Protein AF-A0AA41V8D0-F1 (afdb_monomer_lite)

Organism: Papaver nudicaule (NCBI:txid74823)

Structure (mmCIF, N/CA/C/O backbone):
data_AF-A0AA41V8D0-F1
#
_entry.id   AF-A0AA41V8D0-F1
#
loop_
_atom_site.group_PDB
_atom_site.id
_atom_site.type_symbol
_atom_site.label_atom_id
_atom_site.label_alt_id
_atom_site.label_comp_id
_atom_site.label_asym_id
_atom_site.label_entity_id
_atom_site.label_seq_id
_atom_site.pdbx_PDB_ins_code
_atom_site.Cartn_x
_atom_site.Cartn_y
_atom_site.Cartn_z
_atom_site.occupancy
_atom_site.B_iso_or_equiv
_atom_site.auth_seq_id
_atom_site.auth_comp_id
_atom_site.auth_asym_id
_atom_site.auth_atom_id
_atom_site.pdbx_PDB_model_num
ATOM 1 N N . MET A 1 1 ? 1.734 6.155 19.210 1.00 51.75 1 MET A N 1
ATOM 2 C CA . MET A 1 1 ? 1.236 4.990 18.444 1.00 51.75 1 MET A CA 1
ATOM 3 C C . MET A 1 1 ? 0.867 5.504 17.062 1.00 51.75 1 MET A C 1
ATOM 5 O O . MET A 1 1 ? 0.061 6.420 17.007 1.00 51.75 1 MET A O 1
ATOM 9 N N . ALA A 1 2 ? 1.500 5.028 15.986 1.00 63.31 2 ALA A N 1
ATOM 10 C CA . ALA A 1 2 ? 1.152 5.468 14.632 1.00 63.31 2 ALA A CA 1
ATOM 11 C C . ALA A 1 2 ? -0.219 4.897 14.230 1.00 63.31 2 ALA A C 1
ATOM 13 O O . ALA A 1 2 ? -0.470 3.702 14.410 1.00 63.31 2 ALA A O 1
ATOM 14 N N . SER A 1 3 ? -1.110 5.756 13.740 1.00 77.25 3 SER A N 1
ATOM 15 C CA . SER A 1 3 ? -2.442 5.371 13.261 1.00 77.25 3 SER A CA 1
ATOM 16 C C . SER A 1 3 ? -2.349 4.691 11.893 1.00 77.25 3 SER A C 1
ATOM 18 O O . SER A 1 3 ? -1.445 4.993 11.118 1.00 77.25 3 SER A O 1
ATOM 20 N N . ALA A 1 4 ? -3.310 3.821 11.557 1.00 75.19 4 ALA A N 1
ATOM 21 C CA . ALA A 1 4 ? -3.352 3.138 10.256 1.00 75.19 4 ALA A CA 1
ATOM 22 C C . ALA A 1 4 ? -3.280 4.116 9.068 1.00 75.19 4 ALA A C 1
ATOM 24 O O . ALA A 1 4 ? -2.586 3.842 8.101 1.00 75.19 4 ALA A O 1
ATOM 25 N N . GLN A 1 5 ? -3.924 5.283 9.175 1.00 79.00 5 GLN A N 1
ATOM 26 C CA . GLN A 1 5 ? -3.861 6.352 8.170 1.00 79.00 5 GLN A CA 1
ATOM 27 C C . GLN A 1 5 ? -2.436 6.845 7.898 1.00 79.00 5 GLN A C 1
ATOM 29 O O . GLN A 1 5 ? -2.089 7.083 6.749 1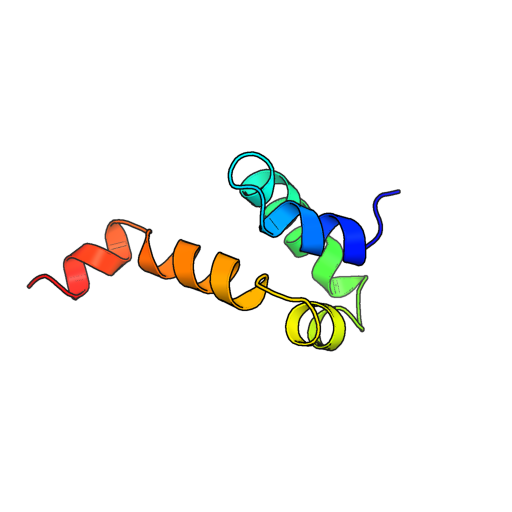.00 79.00 5 GLN A O 1
ATOM 34 N N . GLN A 1 6 ? -1.616 6.968 8.944 1.00 81.06 6 GLN A N 1
ATOM 35 C CA . GLN A 1 6 ? -0.247 7.460 8.824 1.00 81.06 6 GLN A CA 1
ATOM 36 C C . GLN A 1 6 ? 0.621 6.441 8.085 1.00 81.06 6 GLN A C 1
ATOM 38 O O . GLN A 1 6 ? 1.230 6.783 7.083 1.00 81.06 6 GLN A O 1
ATOM 43 N N . LEU A 1 7 ? 0.545 5.167 8.494 1.00 79.62 7 LEU A N 1
ATOM 44 C CA . LEU A 1 7 ? 1.226 4.060 7.810 1.00 79.62 7 LEU A CA 1
ATOM 45 C C . LEU A 1 7 ? 0.837 4.010 6.330 1.00 79.62 7 LEU A C 1
ATOM 47 O O . LEU A 1 7 ? 1.673 3.850 5.455 1.00 79.62 7 LEU A O 1
ATOM 51 N N . VAL A 1 8 ? -0.453 4.175 6.044 1.00 80.56 8 VAL A N 1
ATOM 52 C CA . VAL A 1 8 ? -1.010 4.164 4.691 1.00 80.56 8 VAL A CA 1
ATOM 53 C C . VAL A 1 8 ? -0.510 5.336 3.836 1.00 80.56 8 VAL A C 1
ATOM 55 O O . VAL A 1 8 ? -0.314 5.157 2.631 1.00 80.56 8 VAL A O 1
ATOM 58 N N . LEU A 1 9 ? -0.283 6.503 4.444 1.00 81.62 9 LEU A N 1
ATOM 59 C CA . LEU A 1 9 ? 0.320 7.670 3.801 1.00 81.62 9 LEU A CA 1
ATOM 60 C C . LEU A 1 9 ? 1.815 7.440 3.538 1.00 81.62 9 LEU A C 1
ATOM 62 O O . LEU A 1 9 ? 2.306 7.697 2.439 1.00 81.62 9 LEU A O 1
ATOM 66 N N . ASP A 1 10 ? 2.520 6.896 4.528 1.00 83.25 10 ASP A N 1
ATOM 67 C CA . ASP A 1 10 ? 3.958 6.643 4.474 1.00 83.25 10 ASP A CA 1
ATOM 68 C C . ASP A 1 10 ? 4.304 5.486 3.512 1.00 83.25 10 ASP A C 1
ATOM 70 O O . ASP A 1 10 ? 5.388 5.467 2.930 1.00 83.25 10 ASP A O 1
ATOM 74 N N . LEU A 1 11 ? 3.341 4.608 3.182 1.00 80.38 11 LEU A N 1
ATOM 75 C CA . LEU A 1 11 ? 3.460 3.637 2.082 1.00 80.38 11 LEU A CA 1
ATOM 76 C C . LEU A 1 11 ? 3.711 4.296 0.714 1.00 80.38 11 LEU A C 1
ATOM 78 O O . LEU A 1 11 ? 4.284 3.658 -0.177 1.00 80.38 11 LEU A O 1
ATOM 82 N N . CYS A 1 12 ? 3.320 5.557 0.516 1.00 78.44 12 CYS A N 1
ATOM 83 C CA . CYS A 1 12 ? 3.662 6.295 -0.700 1.00 78.44 12 CYS A CA 1
ATOM 84 C C . CYS A 1 12 ? 5.156 6.646 -0.756 1.00 78.44 12 CYS A C 1
ATOM 86 O O . CYS A 1 12 ? 5.715 6.698 -1.854 1.00 78.44 12 CYS A O 1
ATOM 88 N N . ASN A 1 13 ? 5.818 6.810 0.393 1.00 81.69 13 ASN A N 1
ATOM 89 C CA . ASN A 1 13 ? 7.239 7.117 0.475 1.00 81.69 13 ASN A CA 1
ATOM 90 C C . ASN A 1 13 ? 8.086 5.835 0.330 1.00 81.69 13 ASN A C 1
ATOM 92 O O . ASN A 1 13 ? 8.008 4.967 1.197 1.00 81.69 13 ASN A O 1
ATOM 96 N N . PRO A 1 14 ? 8.902 5.675 -0.728 1.00 76.62 14 PRO A N 1
ATOM 97 C CA . PRO A 1 14 ? 9.660 4.443 -0.965 1.00 76.62 14 PRO A CA 1
ATOM 98 C C . PRO A 1 14 ? 10.594 4.046 0.190 1.00 76.62 14 PRO A C 1
ATOM 100 O O . PRO A 1 14 ? 10.713 2.851 0.454 1.00 76.62 14 PRO A O 1
ATOM 103 N N . ASP A 1 15 ? 11.189 5.010 0.900 1.00 83.31 15 ASP A N 1
ATOM 104 C CA . ASP A 1 15 ? 12.134 4.738 1.995 1.00 83.31 15 ASP A CA 1
ATOM 105 C C . ASP A 1 15 ? 11.451 4.180 3.254 1.00 83.31 15 ASP A C 1
ATOM 107 O O . ASP A 1 15 ? 12.017 3.357 3.972 1.00 83.31 15 ASP A O 1
ATOM 111 N N . LEU A 1 16 ? 10.215 4.609 3.521 1.00 80.75 16 LEU A N 1
ATOM 112 C CA . LEU A 1 16 ? 9.446 4.197 4.702 1.00 80.75 16 LEU A CA 1
ATOM 113 C C . LEU A 1 16 ? 8.525 3.012 4.405 1.00 80.75 16 LEU A C 1
ATOM 115 O O . LEU A 1 16 ? 8.258 2.184 5.278 1.00 80.75 16 LEU A O 1
ATOM 119 N N . ARG A 1 17 ? 8.139 2.856 3.132 1.00 81.38 17 ARG A N 1
ATOM 120 C CA . ARG A 1 17 ? 7.200 1.843 2.650 1.00 81.38 17 ARG A CA 1
ATOM 121 C C . ARG A 1 17 ? 7.517 0.445 3.154 1.00 81.38 17 ARG A C 1
ATOM 123 O O . ARG A 1 17 ? 6.595 -0.308 3.417 1.00 81.38 17 ARG A O 1
ATOM 130 N N . GLU A 1 18 ? 8.779 0.024 3.202 1.00 81.81 18 GLU A N 1
ATOM 131 C CA . GLU A 1 18 ? 9.144 -1.324 3.664 1.00 81.81 18 GLU A CA 1
ATOM 132 C C . GLU A 1 18 ? 8.901 -1.534 5.157 1.00 81.81 18 GLU A C 1
ATOM 134 O O . GLU A 1 18 ? 8.327 -2.552 5.550 1.00 81.81 18 GLU A O 1
ATOM 139 N N . ASN A 1 19 ? 9.280 -0.548 5.966 1.00 84.06 19 ASN A N 1
ATOM 140 C CA . ASN A 1 19 ? 9.099 -0.592 7.407 1.00 84.06 19 ASN A CA 1
ATOM 141 C C . ASN A 1 19 ? 7.607 -0.535 7.758 1.00 84.06 19 ASN A C 1
ATOM 143 O O . ASN A 1 19 ? 7.110 -1.388 8.495 1.00 84.06 19 ASN A O 1
ATOM 147 N N . ASP A 1 20 ? 6.872 0.379 7.123 1.00 84.31 20 ASP A N 1
ATOM 148 C CA . ASP A 1 20 ? 5.447 0.562 7.383 1.00 84.31 20 ASP A CA 1
ATOM 149 C C . ASP A 1 20 ? 4.604 -0.605 6.880 1.00 84.31 20 ASP A C 1
ATOM 151 O O . ASP A 1 20 ? 3.666 -1.003 7.565 1.00 84.31 20 ASP A O 1
ATOM 155 N N . LEU A 1 21 ? 4.944 -1.231 5.742 1.00 81.75 21 LEU A N 1
ATOM 156 C CA . LEU A 1 21 ? 4.266 -2.462 5.309 1.00 81.75 21 LEU A CA 1
ATOM 157 C C . LEU A 1 21 ? 4.466 -3.595 6.308 1.00 81.75 21 LEU A C 1
ATOM 159 O O . LEU A 1 21 ? 3.532 -4.356 6.563 1.00 81.75 21 LEU A O 1
ATOM 163 N N . LEU A 1 22 ? 5.674 -3.727 6.857 1.00 83.56 22 LEU A N 1
ATOM 164 C CA . LEU A 1 22 ? 5.971 -4.748 7.852 1.00 83.56 22 LEU A CA 1
ATOM 165 C C . LEU A 1 22 ? 5.162 -4.503 9.129 1.00 83.56 22 LEU A C 1
ATOM 167 O O . LEU A 1 22 ? 4.582 -5.436 9.688 1.00 83.56 22 LEU A O 1
ATOM 171 N N . ASP A 1 23 ? 5.086 -3.251 9.570 1.00 85.12 23 ASP A N 1
ATOM 172 C CA . ASP A 1 23 ? 4.307 -2.853 10.737 1.00 85.12 23 ASP A CA 1
ATOM 173 C C . ASP A 1 23 ? 2.795 -3.035 10.518 1.00 85.12 23 ASP A C 1
ATOM 175 O O . ASP A 1 23 ? 2.082 -3.540 11.390 1.00 85.12 23 ASP A O 1
ATOM 179 N N . LEU A 1 24 ? 2.306 -2.691 9.326 1.00 81.81 24 LEU A N 1
ATOM 180 C CA . LEU A 1 24 ? 0.914 -2.839 8.909 1.00 81.81 24 LEU A CA 1
ATOM 181 C C . LEU A 1 24 ? 0.528 -4.316 8.765 1.00 81.81 24 LEU A C 1
ATOM 183 O O . LEU A 1 24 ? -0.559 -4.705 9.185 1.00 81.81 24 LEU A O 1
ATOM 187 N N . SER A 1 25 ? 1.442 -5.161 8.279 1.00 82.44 25 SER A N 1
ATOM 188 C CA . SER A 1 25 ? 1.274 -6.618 8.225 1.00 82.44 25 SER A CA 1
ATOM 189 C C . SER A 1 25 ? 1.141 -7.220 9.626 1.00 82.44 25 SER A C 1
ATOM 191 O O . SER A 1 25 ? 0.194 -7.959 9.895 1.00 82.44 25 SER A O 1
ATOM 193 N N . LYS A 1 26 ? 2.012 -6.820 10.564 1.00 83.88 26 LYS A N 1
ATOM 194 C CA . LYS A 1 26 ? 1.955 -7.261 11.971 1.00 83.88 26 LYS A CA 1
ATOM 195 C C . LYS A 1 26 ? 0.684 -6.812 12.687 1.00 83.88 26 LYS A C 1
ATOM 197 O O . LYS A 1 26 ? 0.215 -7.484 13.599 1.00 83.88 26 LYS A O 1
ATOM 202 N N . LYS A 1 27 ? 0.137 -5.659 12.303 1.00 79.06 27 LYS A N 1
ATOM 203 C CA . LYS A 1 27 ? -1.047 -5.063 12.931 1.00 79.06 27 LYS A CA 1
ATOM 204 C C . LYS A 1 27 ? -2.341 -5.326 12.150 1.00 79.06 27 LYS A C 1
ATOM 206 O O . LYS A 1 27 ? -3.391 -4.862 12.589 1.00 79.06 27 LYS A O 1
ATOM 211 N N . ARG A 1 28 ? -2.309 -6.093 11.048 1.00 77.94 28 ARG A N 1
ATOM 212 C CA . ARG A 1 28 ? -3.480 -6.324 10.178 1.00 77.94 28 ARG A CA 1
ATOM 213 C C . ARG A 1 28 ? -4.675 -6.935 10.911 1.00 77.94 28 ARG A C 1
ATOM 215 O O . ARG A 1 28 ? -5.804 -6.616 10.576 1.00 77.94 28 ARG A O 1
ATOM 222 N N . GLU A 1 29 ? -4.432 -7.769 11.924 1.00 78.38 29 GLU A N 1
ATOM 223 C CA . GLU A 1 29 ? -5.492 -8.375 12.746 1.00 78.38 29 GLU A CA 1
ATOM 224 C C . GLU A 1 29 ? -6.116 -7.388 13.740 1.00 78.38 29 GLU A C 1
ATOM 226 O O . GLU A 1 29 ? -7.276 -7.533 14.111 1.00 78.38 29 GLU A O 1
ATOM 231 N N . ARG A 1 30 ? -5.371 -6.355 14.156 1.00 75.44 30 ARG A N 1
ATOM 232 C CA . ARG A 1 30 ? -5.887 -5.290 15.031 1.00 75.44 30 ARG A CA 1
ATOM 233 C C . ARG A 1 30 ? -6.719 -4.263 14.284 1.00 75.44 30 ARG A C 1
ATOM 235 O O . ARG A 1 30 ? -7.560 -3.609 14.890 1.00 75.44 30 ARG A O 1
ATOM 242 N N . PHE A 1 31 ? -6.467 -4.091 12.994 1.00 74.06 31 PHE A N 1
ATOM 243 C CA . PHE A 1 31 ? -7.174 -3.124 12.174 1.00 74.06 31 PHE A CA 1
ATOM 244 C C . PHE A 1 31 ? -8.268 -3.836 11.366 1.00 74.06 31 PHE A C 1
ATOM 246 O O . PHE A 1 31 ? -8.086 -4.144 10.192 1.00 74.06 31 PHE A O 1
ATOM 253 N N . GLN A 1 32 ? -9.424 -4.090 11.988 1.00 71.44 32 GLN A N 1
ATOM 254 C CA . GLN A 1 32 ? -10.580 -4.671 11.283 1.00 71.44 32 GLN A CA 1
ATOM 255 C C . GLN A 1 32 ? -11.083 -3.761 10.145 1.00 71.44 32 GLN A C 1
ATOM 257 O O . GLN A 1 32 ? -11.498 -4.257 9.101 1.00 71.44 32 GLN A O 1
ATOM 262 N N . ASP A 1 33 ? -10.924 -2.442 10.288 1.00 78.38 33 ASP A N 1
ATOM 263 C CA . ASP A 1 33 ? -11.290 -1.452 9.265 1.00 78.38 33 ASP A CA 1
ATOM 264 C C . ASP A 1 33 ? -10.159 -1.136 8.276 1.00 78.38 33 ASP A C 1
ATOM 266 O O . ASP A 1 33 ? -10.267 -0.204 7.479 1.00 78.38 33 ASP A O 1
ATOM 270 N N . LEU A 1 34 ? -9.060 -1.901 8.293 1.00 76.50 34 LEU A N 1
ATOM 271 C CA . LEU A 1 34 ? -7.902 -1.645 7.433 1.00 76.50 34 LEU A CA 1
ATOM 272 C C . LEU A 1 34 ? -8.222 -1.793 5.951 1.00 76.50 34 LEU A C 1
ATOM 274 O O . LEU A 1 34 ? -7.684 -1.050 5.141 1.00 76.50 34 LEU A O 1
ATOM 278 N N . ALA A 1 35 ? -9.073 -2.752 5.584 1.00 78.38 35 ALA A N 1
ATOM 279 C CA . ALA A 1 35 ? -9.410 -3.003 4.187 1.00 78.38 35 ALA A CA 1
ATOM 280 C C . ALA A 1 35 ? -10.141 -1.803 3.546 1.00 78.38 35 ALA A C 1
ATOM 282 O O . ALA A 1 35 ? -9.661 -1.312 2.521 1.00 78.38 35 ALA A O 1
ATOM 283 N N . PRO A 1 36 ? -11.211 -1.247 4.158 1.00 81.62 36 PRO A N 1
ATOM 284 C CA . PRO A 1 36 ? -11.787 0.024 3.723 1.00 81.62 36 PRO A CA 1
ATOM 285 C C . PRO A 1 36 ? -10.780 1.176 3.719 1.00 81.6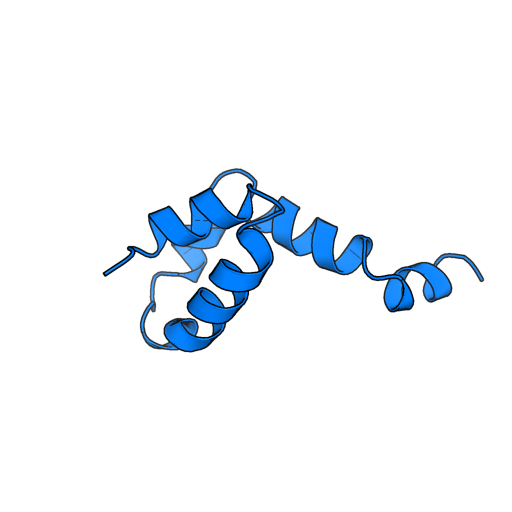2 36 PRO A C 1
ATOM 287 O O . PRO A 1 36 ? -10.806 1.999 2.807 1.00 81.62 36 PRO A O 1
ATOM 290 N N . LEU A 1 37 ? -9.891 1.244 4.714 1.00 79.25 37 LEU A N 1
ATOM 291 C CA . LEU A 1 37 ? -8.894 2.312 4.842 1.00 79.25 37 LEU A CA 1
ATOM 292 C C . LEU A 1 37 ? -7.856 2.286 3.716 1.00 79.25 37 LEU A C 1
ATOM 294 O O . LEU A 1 37 ? -7.551 3.320 3.131 1.00 79.25 37 LEU A O 1
ATOM 298 N N . LEU A 1 38 ? -7.352 1.098 3.383 1.00 78.69 38 LEU A N 1
ATOM 299 C CA . LEU A 1 38 ? -6.432 0.879 2.271 1.00 78.69 38 LEU A CA 1
ATOM 300 C C . LEU A 1 38 ? -7.095 1.184 0.925 1.00 78.69 38 LEU A C 1
ATOM 302 O O . LEU A 1 38 ? -6.441 1.736 0.046 1.00 78.69 38 LEU A O 1
ATOM 306 N N . TRP A 1 39 ? -8.376 0.833 0.772 1.00 80.50 39 TRP A N 1
ATOM 307 C CA . TRP A 1 39 ? -9.128 1.045 -0.465 1.00 80.50 39 TRP A CA 1
ATOM 308 C C . TRP A 1 39 ? -9.500 2.507 -0.710 1.00 80.50 39 TRP A C 1
ATOM 310 O O . TRP A 1 39 ? -9.407 2.985 -1.836 1.00 80.50 39 TRP A O 1
ATOM 320 N N . ASN A 1 40 ? -9.905 3.225 0.338 1.00 80.56 40 ASN A N 1
ATOM 321 C CA . ASN A 1 40 ? -10.249 4.645 0.239 1.00 80.56 40 ASN A CA 1
ATOM 322 C C . ASN A 1 40 ? -9.019 5.561 0.250 1.00 80.56 40 ASN A C 1
ATOM 324 O O . ASN A 1 40 ? -9.144 6.754 -0.023 1.00 80.56 40 ASN A O 1
ATOM 328 N N . SER A 1 41 ? -7.837 5.031 0.566 1.00 76.38 41 SER A N 1
ATOM 329 C CA . SER A 1 41 ? -6.609 5.811 0.529 1.00 76.38 41 SER A CA 1
ATOM 330 C C . SER A 1 41 ? -6.048 5.939 -0.884 1.00 76.38 41 SER A C 1
ATOM 332 O O . SER A 1 41 ? -5.966 4.979 -1.654 1.00 76.38 41 SER A O 1
ATOM 334 N N . PHE A 1 42 ? -5.607 7.150 -1.212 1.00 76.38 42 PHE A N 1
ATOM 335 C CA . PHE A 1 42 ? -5.050 7.466 -2.513 1.00 76.38 42 PHE A CA 1
ATOM 336 C C . PHE A 1 42 ? -3.654 6.857 -2.686 1.00 76.38 42 PHE A C 1
ATOM 338 O O . PHE A 1 42 ? -2.745 7.101 -1.898 1.00 76.38 42 PHE A O 1
ATOM 345 N N . GLY A 1 43 ? -3.466 6.075 -3.750 1.00 75.25 43 GLY A N 1
ATOM 346 C CA . GLY A 1 43 ? -2.152 5.570 -4.154 1.00 75.25 43 GLY A CA 1
ATOM 347 C C . GLY A 1 43 ? -1.621 4.381 -3.349 1.00 75.25 43 GLY A C 1
ATOM 348 O O . GLY A 1 43 ? -0.686 3.732 -3.810 1.00 75.25 43 GLY A O 1
ATOM 349 N N . THR A 1 44 ? -2.230 4.006 -2.221 1.00 80.56 44 THR A N 1
ATOM 350 C CA . THR A 1 44 ? -1.737 2.899 -1.386 1.00 80.56 44 THR A CA 1
ATOM 351 C C . THR A 1 44 ? -1.828 1.539 -2.086 1.00 80.56 44 THR A C 1
ATOM 353 O O . THR A 1 44 ? -0.863 0.774 -2.088 1.00 80.56 44 THR A O 1
ATOM 356 N N . ILE A 1 45 ? -2.950 1.248 -2.755 1.00 80.69 45 ILE A N 1
ATOM 357 C CA . ILE A 1 45 ? -3.095 0.031 -3.576 1.00 80.69 45 ILE A CA 1
ATOM 358 C C . ILE A 1 45 ? -2.118 0.048 -4.757 1.00 80.69 45 ILE A C 1
ATOM 360 O O . ILE A 1 45 ? -1.504 -0.972 -5.061 1.00 80.69 45 ILE A O 1
ATOM 364 N N . ALA A 1 46 ? -1.923 1.205 -5.395 1.00 82.38 46 ALA A N 1
ATOM 365 C CA . ALA A 1 46 ? -0.980 1.344 -6.502 1.00 82.38 46 ALA A CA 1
ATOM 366 C C . ALA A 1 46 ? 0.473 1.125 -6.046 1.00 82.38 46 ALA A C 1
ATOM 368 O O . ALA A 1 46 ? 1.226 0.440 -6.730 1.00 82.38 46 ALA A O 1
ATOM 369 N N . ALA A 1 47 ? 0.855 1.634 -4.871 1.00 79.94 47 ALA A N 1
ATOM 370 C CA . ALA A 1 47 ? 2.172 1.439 -4.270 1.00 79.94 47 ALA A CA 1
ATOM 371 C C . ALA A 1 47 ? 2.436 -0.035 -3.913 1.00 79.94 47 ALA A C 1
ATOM 373 O O . ALA A 1 47 ? 3.542 -0.539 -4.133 1.00 79.94 47 ALA A O 1
ATOM 374 N N . LEU A 1 48 ? 1.416 -0.739 -3.409 1.00 79.31 48 LEU A N 1
ATOM 375 C CA . LEU A 1 48 ? 1.461 -2.186 -3.177 1.00 79.31 48 LEU A CA 1
ATOM 376 C C . LEU A 1 48 ? 1.619 -2.957 -4.491 1.00 79.31 48 LEU A C 1
ATOM 378 O O . LEU A 1 48 ? 2.495 -3.812 -4.602 1.00 79.31 48 LEU A O 1
ATOM 382 N N . PHE A 1 49 ? 0.815 -2.625 -5.502 1.00 80.12 49 PHE A N 1
ATOM 383 C CA . PHE A 1 49 ? 0.856 -3.283 -6.805 1.00 80.12 49 PHE A CA 1
ATOM 384 C C . PHE A 1 49 ? 2.189 -3.049 -7.523 1.00 80.12 49 PHE A C 1
ATOM 386 O O . PHE A 1 49 ? 2.798 -3.991 -8.025 1.00 80.12 49 PHE A O 1
ATOM 393 N N . GLN A 1 50 ? 2.700 -1.816 -7.493 1.00 77.00 50 GLN A N 1
ATOM 394 C CA . GLN A 1 50 ? 4.028 -1.486 -8.003 1.00 77.00 50 GLN A CA 1
ATOM 395 C C . GLN A 1 50 ? 5.121 -2.304 -7.325 1.00 77.00 50 GLN A C 1
ATOM 397 O O . GLN A 1 50 ? 6.071 -2.665 -8.002 1.00 77.00 50 GLN A O 1
ATOM 402 N N . ARG A 1 51 ? 4.998 -2.634 -6.032 1.00 75.75 51 ARG A N 1
ATOM 403 C CA . ARG A 1 51 ? 5.990 -3.464 -5.332 1.00 75.75 51 ARG A CA 1
ATOM 404 C C . ARG A 1 51 ? 6.022 -4.898 -5.852 1.00 75.75 51 ARG A C 1
ATOM 406 O O . ARG A 1 51 ? 7.099 -5.479 -5.963 1.00 75.75 51 ARG A O 1
ATOM 413 N N . VAL A 1 52 ? 4.855 -5.463 -6.154 1.00 77.31 52 VAL A N 1
ATOM 414 C CA . VAL A 1 52 ? 4.754 -6.792 -6.772 1.00 77.31 52 VAL A CA 1
ATOM 415 C C . VAL A 1 52 ? 5.294 -6.737 -8.200 1.00 77.31 52 VAL A C 1
ATOM 417 O O . VAL A 1 52 ? 6.100 -7.571 -8.582 1.00 77.31 52 VAL A O 1
ATOM 420 N N . ALA A 1 53 ? 4.933 -5.710 -8.968 1.00 77.62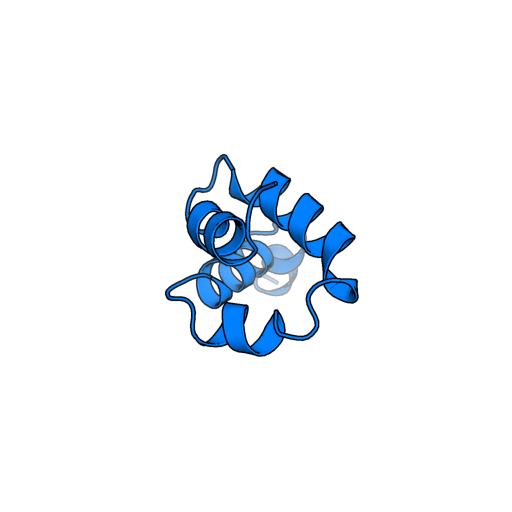 53 ALA A N 1
ATOM 421 C CA . ALA A 1 53 ? 5.407 -5.542 -10.340 1.00 77.62 53 ALA A CA 1
ATOM 422 C C . ALA A 1 53 ? 6.911 -5.210 -10.440 1.00 77.62 53 ALA A C 1
ATOM 424 O O . ALA A 1 53 ? 7.552 -5.542 -11.436 1.00 77.62 53 ALA A O 1
ATOM 425 N N . SER A 1 54 ? 7.487 -4.546 -9.432 1.00 74.00 54 SER A N 1
ATOM 426 C CA . SER A 1 54 ? 8.911 -4.203 -9.384 1.00 74.00 54 SER A CA 1
ATOM 427 C C . SER A 1 54 ? 9.788 -5.351 -8.897 1.00 74.00 54 SER A C 1
ATOM 429 O O . SER A 1 54 ? 11.008 -5.251 -9.024 1.00 74.00 54 SER A O 1
ATOM 431 N N . HIS A 1 55 ? 9.212 -6.412 -8.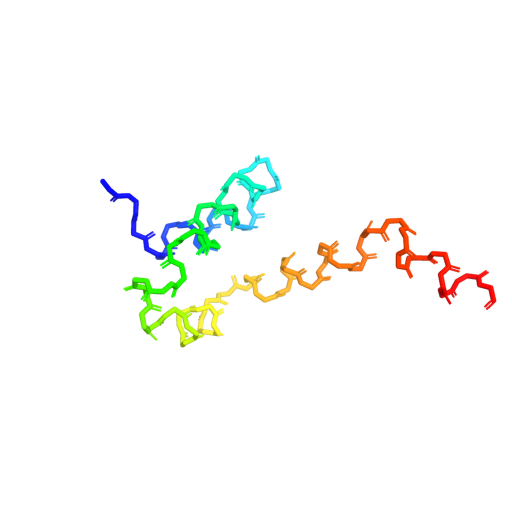317 1.00 72.81 55 HIS A N 1
ATOM 432 C CA . HIS A 1 55 ? 9.998 -7.556 -7.874 1.00 72.81 55 HIS A CA 1
ATOM 433 C C . HIS A 1 55 ? 10.626 -8.262 -9.086 1.00 72.81 55 HIS A C 1
ATOM 435 O O . HIS A 1 55 ? 9.913 -8.643 -10.020 1.00 72.81 55 HIS A O 1
ATOM 441 N N . PRO A 1 56 ? 11.958 -8.453 -9.092 1.00 64.62 56 PRO A N 1
ATOM 442 C CA . PRO A 1 56 ? 12.658 -9.041 -10.227 1.00 64.62 56 PRO A CA 1
ATOM 443 C C . PRO A 1 56 ? 12.189 -10.472 -10.524 1.00 64.62 56 PRO A C 1
ATOM 445 O O . PRO A 1 56 ? 12.060 -10.802 -11.698 1.00 64.62 56 PRO A O 1
ATOM 448 N N . ASP A 1 57 ? 11.824 -11.259 -9.502 1.00 64.25 57 ASP A N 1
ATOM 449 C CA . ASP A 1 57 ? 11.279 -12.624 -9.648 1.00 64.25 57 ASP A CA 1
ATOM 450 C C . ASP A 1 57 ? 9.985 -12.690 -10.469 1.00 64.25 57 ASP A C 1
ATOM 452 O O . ASP A 1 57 ? 9.733 -13.652 -11.190 1.00 64.25 57 ASP A O 1
ATOM 456 N N . THR A 1 58 ? 9.143 -11.662 -10.374 1.00 60.44 58 THR A N 1
ATOM 457 C CA . THR A 1 58 ? 7.878 -11.598 -11.116 1.00 60.44 58 THR A CA 1
ATOM 458 C C . THR A 1 58 ? 8.098 -11.065 -12.527 1.00 60.44 58 THR A C 1
ATOM 460 O O . THR A 1 58 ? 7.348 -11.392 -13.440 1.00 60.44 58 THR A O 1
ATOM 463 N N . ARG A 1 59 ? 9.157 -10.276 -12.729 1.00 53.66 59 ARG A N 1
ATOM 464 C CA . ARG A 1 59 ? 9.503 -9.648 -14.006 1.00 53.66 59 ARG A CA 1
ATOM 465 C C . ARG A 1 59 ? 10.145 -10.626 -14.995 1.00 53.66 59 ARG A C 1
ATOM 467 O O . ARG A 1 59 ? 9.954 -10.469 -16.197 1.00 53.66 59 ARG A O 1
ATOM 474 N N . THR A 1 60 ? 10.841 -11.655 -14.510 1.00 55.97 60 THR A N 1
ATOM 475 C CA . THR A 1 60 ? 11.380 -12.751 -15.338 1.00 55.97 60 THR A CA 1
ATOM 476 C C . THR A 1 60 ? 10.287 -13.600 -15.984 1.00 55.97 60 THR A C 1
ATOM 478 O O . THR A 1 60 ? 10.483 -14.071 -17.097 1.00 55.97 60 THR A O 1
ATOM 481 N N . LEU A 1 61 ? 9.121 -13.748 -15.342 1.00 59.59 61 LEU A N 1
ATOM 482 C CA . LEU A 1 61 ? 7.981 -14.492 -15.902 1.00 59.59 61 LEU A CA 1
ATOM 483 C C . LEU A 1 61 ? 7.269 -13.755 -17.048 1.00 59.59 61 LEU A C 1
ATOM 485 O O . LEU A 1 61 ? 6.587 -14.393 -17.839 1.00 59.59 61 LEU A O 1
ATOM 489 N N . PHE A 1 62 ? 7.420 -12.430 -17.147 1.00 55.78 62 PHE A N 1
ATOM 490 C CA . PHE A 1 62 ? 6.831 -11.628 -18.229 1.00 55.78 62 PHE A CA 1
ATOM 491 C C . PHE A 1 62 ? 7.802 -11.349 -19.386 1.00 55.78 62 PHE A C 1
ATOM 493 O O . PHE A 1 62 ? 7.382 -10.809 -20.407 1.00 55.78 62 PHE A O 1
ATOM 500 N N . LEU A 1 63 ? 9.089 -11.674 -19.228 1.00 60.41 63 LEU A N 1
ATOM 501 C CA . LEU A 1 63 ? 10.132 -11.455 -20.238 1.00 60.41 63 LEU A CA 1
ATOM 502 C C . LEU A 1 63 ? 10.599 -12.749 -20.931 1.00 60.41 63 LEU A C 1
ATOM 504 O O . LEU A 1 63 ? 11.587 -12.695 -21.661 1.00 60.41 63 LEU A O 1
ATOM 508 N N . ASN A 1 64 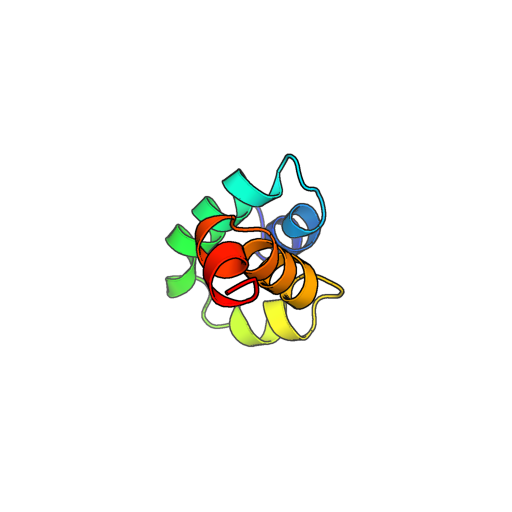? 9.909 -13.877 -20.728 1.00 52.66 64 ASN A N 1
ATOM 509 C CA . ASN A 1 64 ? 10.193 -15.146 -21.406 1.00 52.66 64 ASN A CA 1
ATOM 510 C C . ASN A 1 64 ? 9.003 -15.640 -22.228 1.00 52.66 64 ASN A C 1
ATOM 512 O O . ASN A 1 64 ? 7.903 -15.751 -21.643 1.00 52.66 64 ASN A O 1
#

Radius of gyration: 13.03 Å; chains: 1; bounding box: 24×23×40 Å

InterPro domains:
  IPR007216 CCR4-NOT transcription complex subunit 9 [PF04078] (7-54)
  IPR007216 CCR4-NOT transcription complex subunit 9 [PTHR12262] (2-51)
  IPR011989 Armadillo-like helical [G3DSA:1.25.10.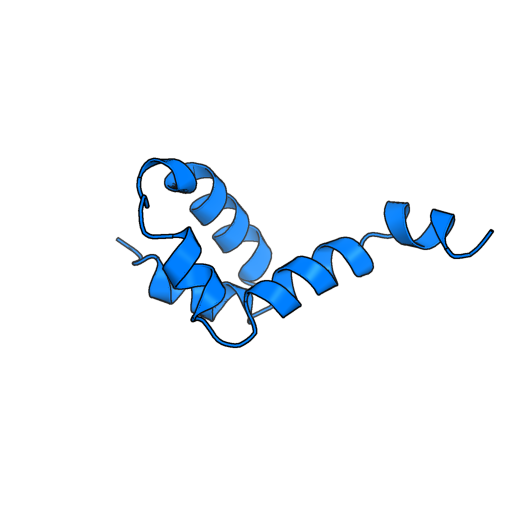10] (1-51)

Foldseek 3Di:
DDDLLRLLVCCVPPVCVVVSVVVCVVCVVVCPVNVVSCVPDPCSVVSVVVVCVVPVVNVVVVVD

pLDDT: mean 75.73, std 8.58, range [51.75, 85.12]

Secondary structure (DSSP, 8-state):
---HHHHHHHTTSHHHHHHHHHHHHHHTTT-TTHHHHHHHSTTHHHHHHHHHHH-HHHHTTT--

Sequence (64 aa):
MASAQQLVLDLCNPDLRENDLLDLSKKRERFQDLAPLLWNSFGTIAALFQRVASHPDTRTLFLN